Protein AF-A0A9P7VGX5-F1 (afdb_monomer_lite)

Structure (mmCIF, N/CA/C/O backbone):
data_AF-A0A9P7VGX5-F1
#
_entry.id   AF-A0A9P7VGX5-F1
#
loop_
_atom_site.group_PDB
_atom_site.id
_atom_site.type_symbol
_atom_site.label_atom_id
_atom_site.label_alt_id
_atom_site.label_comp_id
_atom_site.label_asym_id
_atom_site.label_entity_id
_atom_site.label_seq_id
_atom_site.pdbx_PDB_ins_code
_atom_site.Cartn_x
_atom_site.Cartn_y
_atom_site.Cartn_z
_atom_site.occupancy
_atom_site.B_iso_or_equiv
_atom_site.auth_seq_id
_atom_site.auth_comp_id
_atom_site.auth_asym_id
_atom_site.auth_atom_id
_atom_site.pdbx_PDB_model_num
ATOM 1 N N . PHE A 1 1 ? -9.361 -9.106 3.994 1.00 60.22 1 PHE A N 1
ATOM 2 C CA . PHE A 1 1 ? -9.469 -7.637 4.019 1.00 60.22 1 PHE A CA 1
ATOM 3 C C . PHE A 1 1 ? -10.408 -7.142 2.928 1.00 60.22 1 PHE A C 1
ATOM 5 O O . PHE A 1 1 ? -11.453 -6.604 3.256 1.00 60.22 1 PHE A O 1
ATOM 12 N N . GLU A 1 2 ? -10.109 -7.389 1.648 1.00 64.38 2 GLU A N 1
ATOM 13 C CA . GLU A 1 2 ? -10.937 -6.910 0.521 1.00 64.38 2 GLU A CA 1
ATOM 14 C C . GLU A 1 2 ? -12.386 -7.432 0.555 1.00 64.38 2 GLU A C 1
ATOM 16 O O . GLU A 1 2 ? -13.328 -6.694 0.273 1.00 64.38 2 GLU A O 1
ATOM 21 N N . THR A 1 3 ? -12.577 -8.675 1.003 1.00 71.38 3 THR A N 1
ATOM 22 C CA . THR A 1 3 ? -13.890 -9.318 1.188 1.00 71.38 3 THR A CA 1
ATOM 23 C C . THR A 1 3 ? -14.429 -9.221 2.617 1.00 71.38 3 THR A C 1
ATOM 25 O O . THR A 1 3 ? -15.503 -9.736 2.913 1.00 71.38 3 THR A O 1
ATOM 28 N N . THR A 1 4 ? -13.690 -8.586 3.530 1.00 70.25 4 THR A N 1
ATOM 29 C CA . THR A 1 4 ? -14.092 -8.480 4.934 1.00 70.25 4 THR A CA 1
ATOM 30 C C . THR A 1 4 ? -15.170 -7.406 5.064 1.00 70.25 4 THR A C 1
ATOM 32 O O . THR A 1 4 ? -14.957 -6.267 4.643 1.00 70.25 4 THR A O 1
ATOM 35 N N . GLN A 1 5 ? -16.320 -7.777 5.631 1.00 66.94 5 GLN A N 1
ATOM 36 C CA . GLN A 1 5 ? -17.345 -6.829 6.061 1.00 66.94 5 GLN A CA 1
ATOM 37 C C . GLN A 1 5 ? -16.981 -6.317 7.455 1.00 66.94 5 GLN A C 1
ATOM 39 O O . GLN A 1 5 ? -16.717 -7.110 8.363 1.00 66.94 5 GLN A O 1
ATOM 44 N N . PHE A 1 6 ? -16.914 -4.997 7.586 1.00 70.62 6 PHE A N 1
ATOM 45 C CA . PHE A 1 6 ? -16.748 -4.310 8.861 1.00 70.62 6 PHE A CA 1
ATOM 46 C C . PHE A 1 6 ? -18.130 -3.864 9.344 1.00 70.62 6 PHE A C 1
ATOM 48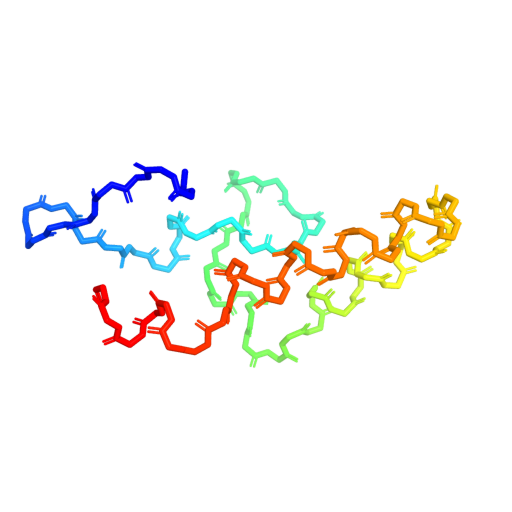 O O . PHE A 1 6 ? -19.019 -3.607 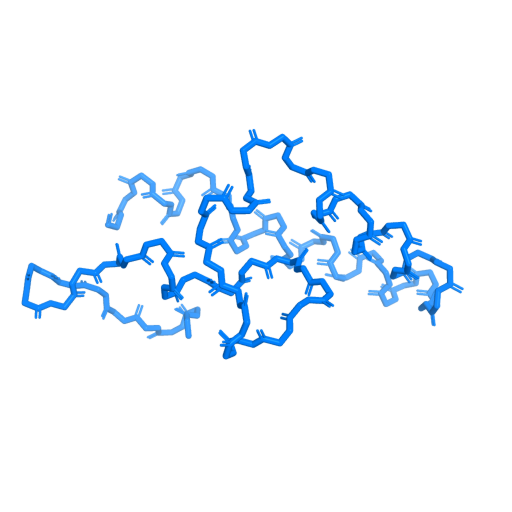8.535 1.00 70.62 6 PHE A O 1
ATOM 55 N N . SER A 1 7 ? -18.322 -3.843 10.655 1.00 72.88 7 SER A N 1
ATOM 56 C CA . SER A 1 7 ? -19.576 -3.467 11.316 1.00 72.88 7 SER A CA 1
ATOM 57 C C . SER A 1 7 ? -19.257 -2.752 12.624 1.00 72.88 7 SER A C 1
ATOM 59 O O . SER A 1 7 ? -18.119 -2.798 13.084 1.00 72.88 7 SER A O 1
ATOM 61 N N . GLU A 1 8 ? -20.246 -2.156 13.288 1.00 71.50 8 GLU A N 1
ATOM 62 C CA . GLU A 1 8 ? -20.041 -1.580 14.629 1.00 71.50 8 GLU A CA 1
ATOM 63 C C . GLU A 1 8 ? -19.512 -2.617 15.636 1.00 71.50 8 GLU A C 1
ATOM 65 O O . GLU A 1 8 ? -18.668 -2.313 16.474 1.00 71.50 8 GLU A O 1
ATOM 70 N N . SER A 1 9 ? -19.939 -3.876 15.501 1.00 79.81 9 SER A N 1
ATOM 71 C CA . SER A 1 9 ? -19.448 -5.005 16.301 1.00 79.81 9 SER A CA 1
ATOM 72 C C . SER A 1 9 ? -18.064 -5.521 15.883 1.00 79.81 9 SER A C 1
ATOM 74 O O . SER A 1 9 ? -17.443 -6.288 16.620 1.00 79.81 9 SER A O 1
ATOM 76 N N . LYS A 1 10 ? -17.566 -5.121 14.707 1.00 73.31 10 LYS A N 1
ATOM 77 C CA . LYS A 1 10 ? -16.253 -5.493 14.170 1.00 73.31 10 LYS A CA 1
ATOM 78 C C . LYS A 1 10 ? -15.677 -4.328 13.355 1.00 73.31 10 LYS A C 1
ATOM 80 O O . LYS A 1 10 ? -15.625 -4.408 12.119 1.00 73.31 10 LYS A O 1
ATOM 85 N N . PRO A 1 11 ? -15.282 -3.236 14.031 1.00 76.50 11 PRO A N 1
ATOM 86 C CA . PRO A 1 11 ? -14.852 -2.029 13.349 1.00 76.50 11 PRO A CA 1
ATOM 87 C C . PRO A 1 11 ? -13.544 -2.276 12.601 1.00 76.50 11 PRO A C 1
ATOM 89 O O . PRO A 1 11 ? -12.706 -3.091 13.008 1.00 76.50 11 PRO A O 1
ATOM 92 N N . LEU A 1 12 ? -13.349 -1.547 11.503 1.00 74.12 12 LEU A N 1
ATOM 93 C CA . LEU A 1 12 ? -12.051 -1.478 10.852 1.00 74.12 12 LEU A CA 1
ATOM 94 C C . LEU A 1 12 ? -11.081 -0.747 11.784 1.00 74.12 12 LEU A C 1
ATOM 96 O O . LEU A 1 12 ? -11.191 0.458 11.991 1.00 74.12 12 LEU A O 1
ATOM 100 N N . THR A 1 13 ? -10.121 -1.473 12.351 1.00 77.75 13 THR A N 1
ATOM 101 C CA . THR A 1 13 ? -9.044 -0.854 13.125 1.00 77.75 13 THR A CA 1
ATOM 102 C C . THR A 1 13 ? -7.865 -0.534 12.209 1.00 77.75 13 THR A C 1
ATOM 104 O O . THR A 1 13 ? -7.613 -1.277 11.254 1.00 77.75 13 THR A O 1
ATOM 107 N N . PRO A 1 14 ? -7.076 0.513 12.501 1.00 71.75 14 PRO A N 1
ATOM 108 C CA . PRO A 1 14 ? -5.895 0.820 11.701 1.00 71.75 14 PRO A CA 1
ATOM 109 C C . PRO A 1 14 ? -4.864 -0.319 11.660 1.00 71.75 14 PRO A C 1
ATOM 111 O O . PRO A 1 14 ? -4.166 -0.476 10.664 1.00 71.75 14 PRO A O 1
ATOM 114 N N . SER A 1 15 ? -4.797 -1.155 12.701 1.00 73.75 15 SER A N 1
ATOM 115 C CA . SER A 1 15 ? -3.966 -2.370 12.725 1.00 73.75 15 SER A CA 1
ATOM 116 C C . SER A 1 15 ? -4.544 -3.524 11.895 1.00 73.75 15 SER A C 1
ATOM 118 O O . SER A 1 15 ? -3.819 -4.445 11.535 1.00 73.75 15 SER A O 1
ATOM 120 N N . GLY A 1 16 ? -5.845 -3.498 11.596 1.00 73.25 16 GLY A N 1
ATOM 121 C CA . GLY A 1 16 ? -6.516 -4.472 10.732 1.00 73.25 16 GLY A CA 1
ATOM 122 C C . GLY A 1 16 ? -6.344 -4.188 9.238 1.00 73.25 16 GLY A C 1
ATOM 123 O O . GLY A 1 16 ? -6.733 -5.014 8.411 1.00 73.25 16 GLY A O 1
ATOM 124 N N . VAL A 1 17 ? -5.767 -3.036 8.890 1.00 79.00 17 VAL A N 1
ATOM 125 C CA . VAL A 1 17 ? -5.441 -2.644 7.521 1.00 79.00 17 VAL A CA 1
ATOM 126 C C . VAL A 1 17 ? -4.122 -3.294 7.076 1.00 79.00 17 VAL A C 1
ATOM 128 O O . VAL A 1 17 ? -3.110 -3.152 7.763 1.00 79.00 17 VAL A O 1
ATOM 131 N N . PRO A 1 18 ? -4.074 -3.942 5.897 1.00 80.12 18 PRO A N 1
ATOM 132 C CA . PRO A 1 18 ? -2.854 -4.505 5.330 1.00 80.12 18 PRO A CA 1
ATOM 133 C C . PRO A 1 18 ? -2.028 -3.410 4.644 1.00 80.12 18 PRO A C 1
ATOM 135 O O . PRO A 1 18 ? -1.964 -3.338 3.416 1.00 80.12 18 PRO A O 1
ATOM 138 N N . TRP A 1 19 ? -1.435 -2.520 5.437 1.00 87.38 19 TRP A N 1
ATOM 139 C CA . TRP A 1 19 ? -0.608 -1.436 4.917 1.00 87.38 19 TRP A CA 1
ATOM 140 C C . TRP A 1 19 ? 0.553 -1.978 4.070 1.00 87.38 19 TRP A C 1
ATOM 142 O O . TRP A 1 19 ? 1.145 -2.998 4.433 1.00 87.38 19 TRP A O 1
ATOM 152 N N . PRO A 1 20 ? 0.903 -1.317 2.951 1.00 91.12 20 PRO A N 1
ATOM 153 C CA . PRO A 1 20 ? 1.983 -1.756 2.077 1.00 91.12 20 PRO A CA 1
ATOM 154 C C . PRO A 1 20 ? 3.336 -1.438 2.725 1.00 91.12 20 PRO A C 1
ATOM 156 O O . PRO A 1 20 ? 3.991 -0.472 2.364 1.00 91.12 20 PRO A O 1
ATOM 159 N N . VAL A 1 21 ? 3.742 -2.220 3.722 1.00 92.12 21 VAL A N 1
ATOM 160 C CA . VAL A 1 21 ? 4.995 -2.039 4.467 1.00 92.12 21 VAL A CA 1
ATOM 161 C C . VAL A 1 21 ? 5.829 -3.313 4.447 1.00 92.12 21 VAL A C 1
ATOM 163 O O . VAL A 1 21 ? 5.311 -4.423 4.356 1.00 92.12 2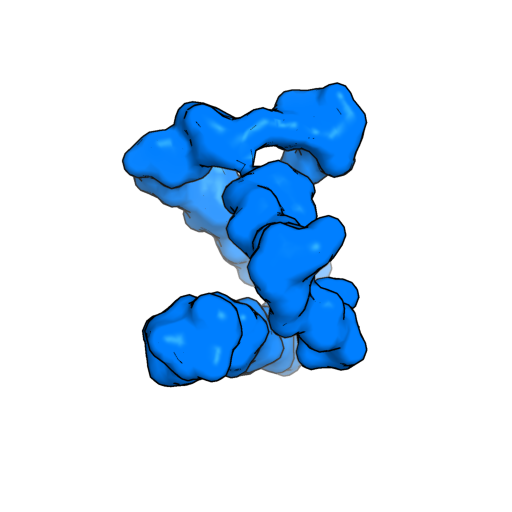1 VAL A O 1
ATOM 166 N N . LEU A 1 22 ? 7.146 -3.168 4.585 1.00 91.44 22 LEU A N 1
ATOM 167 C CA . LEU A 1 22 ? 8.087 -4.293 4.697 1.00 91.44 22 LEU A CA 1
ATOM 168 C C . LEU A 1 22 ? 8.287 -4.737 6.158 1.00 91.44 22 LEU A C 1
ATOM 170 O O . LEU A 1 22 ? 9.381 -5.137 6.551 1.00 91.44 22 LEU A O 1
ATOM 174 N N . ILE A 1 23 ? 7.240 -4.629 6.978 1.00 89.50 23 ILE A N 1
ATOM 175 C CA . ILE A 1 23 ? 7.256 -4.986 8.400 1.00 89.50 23 ILE A CA 1
ATOM 176 C C . ILE A 1 23 ? 6.264 -6.123 8.618 1.00 89.50 23 ILE A C 1
ATOM 178 O O . ILE A 1 23 ? 5.117 -6.054 8.183 1.00 89.50 23 ILE A O 1
ATOM 182 N N . GLY A 1 24 ? 6.711 -7.182 9.293 1.00 84.12 24 GLY A N 1
ATOM 183 C CA . GLY A 1 24 ? 5.839 -8.300 9.641 1.00 84.12 24 GLY A CA 1
ATOM 184 C C . GLY A 1 24 ? 4.700 -7.860 10.578 1.00 84.12 24 GLY A C 1
ATOM 185 O O . GLY A 1 24 ? 4.942 -7.022 11.450 1.00 84.12 24 GLY A O 1
ATOM 186 N N . PRO A 1 25 ? 3.497 -8.459 10.484 1.00 80.38 25 PRO A N 1
ATOM 187 C CA . PRO A 1 25 ? 2.323 -8.036 11.258 1.00 80.38 25 PRO A CA 1
ATOM 188 C C . PRO A 1 25 ? 2.558 -7.969 12.774 1.00 80.38 25 PRO A C 1
ATOM 190 O O . PRO A 1 25 ? 2.067 -7.063 13.431 1.00 80.38 25 PRO A O 1
ATOM 193 N N . ASN A 1 26 ? 3.378 -8.872 13.322 1.00 83.62 26 ASN A N 1
ATOM 194 C CA . ASN A 1 26 ? 3.680 -8.932 14.759 1.00 83.62 26 ASN A CA 1
ATOM 195 C C . ASN A 1 26 ? 4.538 -7.761 15.272 1.00 83.62 26 ASN A C 1
ATOM 197 O O . ASN A 1 26 ? 4.662 -7.582 16.478 1.00 83.62 26 ASN A O 1
ATOM 201 N N . ARG A 1 27 ? 5.194 -7.014 14.376 1.00 85.62 27 ARG A N 1
ATOM 202 C CA . ARG A 1 27 ? 6.055 -5.867 14.715 1.00 85.62 27 ARG A CA 1
ATOM 203 C C . ARG A 1 27 ? 5.477 -4.538 14.245 1.00 85.62 27 ARG A C 1
ATOM 205 O O . ARG A 1 27 ? 6.016 -3.491 14.584 1.00 85.62 27 ARG A O 1
ATOM 212 N N . PHE A 1 28 ? 4.426 -4.586 13.438 1.00 87.00 28 PHE A N 1
ATOM 213 C CA . PHE A 1 28 ? 3.794 -3.410 12.879 1.00 87.00 28 PHE A CA 1
ATOM 214 C C . PHE A 1 28 ? 2.797 -2.814 13.880 1.00 87.00 28 PHE A C 1
ATOM 216 O O . PHE A 1 28 ? 1.964 -3.525 14.438 1.00 87.00 28 PHE A O 1
ATOM 223 N N . TYR A 1 29 ? 2.846 -1.497 14.065 1.00 86.88 29 TYR A N 1
ATOM 224 C CA . TYR A 1 29 ? 1.778 -0.729 14.703 1.00 86.88 29 TYR A CA 1
ATOM 225 C C . TYR A 1 29 ? 1.492 0.521 13.868 1.00 86.88 29 TYR A C 1
ATOM 227 O O . TYR A 1 29 ? 2.391 1.057 13.223 1.00 86.88 29 TYR A O 1
ATOM 235 N N . VAL A 1 30 ? 0.242 0.997 13.878 1.00 84.62 30 VAL A N 1
ATOM 236 C CA . VAL A 1 30 ? -0.206 2.088 12.989 1.00 84.62 30 VAL A CA 1
ATOM 237 C C . VAL A 1 30 ? 0.616 3.373 13.131 1.00 84.62 30 VAL A C 1
ATOM 239 O O . VAL A 1 30 ? 0.884 4.027 12.132 1.00 84.62 30 VAL A O 1
ATOM 242 N N . GLY A 1 31 ? 1.080 3.708 14.337 1.00 86.81 31 GLY A N 1
ATOM 243 C CA . GLY A 1 31 ? 1.920 4.889 14.573 1.00 86.81 31 GLY A CA 1
ATOM 244 C C . GLY A 1 31 ? 3.267 4.861 13.840 1.00 86.81 31 GLY A C 1
ATOM 245 O O . GLY A 1 31 ? 3.921 5.884 13.730 1.00 86.81 31 GLY A O 1
ATOM 246 N N . MET A 1 32 ? 3.684 3.725 13.271 1.00 87.38 32 MET A N 1
ATOM 247 C CA . MET A 1 32 ? 4.846 3.688 12.378 1.00 87.38 32 MET A CA 1
ATOM 248 C C . MET A 1 32 ? 4.582 4.332 10.999 1.00 87.38 32 MET A C 1
ATOM 250 O O . MET A 1 32 ? 5.510 4.443 10.203 1.00 87.38 32 MET A O 1
ATOM 254 N N . LEU A 1 33 ? 3.337 4.713 10.682 1.00 85.00 33 LEU A N 1
ATOM 255 C CA . LEU A 1 33 ? 2.932 5.307 9.398 1.00 85.00 33 LEU A CA 1
ATOM 256 C C . LEU A 1 33 ? 2.761 6.831 9.432 1.00 85.00 33 LEU A C 1
ATOM 258 O O . LEU A 1 33 ? 2.179 7.381 8.502 1.00 85.00 33 LEU A O 1
ATOM 262 N N . GLU A 1 34 ? 3.251 7.517 10.466 1.00 83.50 34 GLU A N 1
ATOM 263 C CA . GLU A 1 34 ? 3.086 8.974 10.611 1.00 83.50 34 GLU A CA 1
ATOM 264 C C . GLU A 1 34 ? 3.565 9.774 9.387 1.00 83.50 34 GLU A C 1
ATOM 266 O O . GLU A 1 34 ? 2.914 10.741 8.994 1.00 83.50 34 GLU A O 1
ATOM 271 N N . ASP A 1 35 ? 4.662 9.352 8.754 1.00 87.75 35 ASP A N 1
ATOM 272 C CA . ASP A 1 35 ? 5.311 10.068 7.649 1.00 87.75 35 ASP A CA 1
ATOM 273 C C . ASP A 1 35 ? 5.215 9.356 6.288 1.00 87.75 35 ASP A C 1
ATOM 275 O O . ASP A 1 35 ? 5.788 9.825 5.310 1.00 87.75 35 ASP A O 1
ATOM 279 N N . TRP A 1 36 ? 4.514 8.219 6.214 1.00 88.56 36 TRP A N 1
ATOM 280 C CA . TRP A 1 36 ? 4.417 7.352 5.028 1.00 88.56 36 TRP A CA 1
ATOM 281 C C . TRP A 1 36 ? 5.738 6.761 4.500 1.00 88.56 36 TRP A C 1
ATOM 283 O O . TRP A 1 36 ? 5.704 5.950 3.569 1.00 88.56 36 TRP A O 1
ATOM 293 N N . THR A 1 37 ? 6.885 7.024 5.135 1.00 93.06 37 THR A N 1
ATOM 294 C CA . THR A 1 37 ? 8.213 6.581 4.675 1.00 93.06 37 THR A CA 1
ATOM 295 C C . THR A 1 37 ? 8.293 5.059 4.516 1.00 93.06 37 THR A C 1
ATOM 297 O O . THR A 1 37 ? 8.991 4.538 3.642 1.00 93.06 37 THR A O 1
ATOM 300 N N . LEU A 1 38 ? 7.580 4.302 5.354 1.00 92.50 38 LEU A N 1
ATOM 301 C CA . LEU A 1 38 ? 7.531 2.841 5.250 1.00 92.50 38 LEU A CA 1
ATOM 302 C C . LEU A 1 38 ? 6.801 2.348 3.997 1.00 92.50 38 LEU A C 1
ATOM 304 O O . LEU A 1 38 ? 7.215 1.338 3.420 1.00 92.50 38 LEU A O 1
ATOM 308 N N . ALA A 1 39 ? 5.745 3.049 3.583 1.00 92.19 39 ALA A N 1
ATOM 309 C CA . ALA A 1 39 ? 5.017 2.739 2.361 1.00 92.19 39 ALA A CA 1
ATOM 310 C C . ALA A 1 39 ? 5.862 3.077 1.128 1.00 92.19 39 ALA A C 1
ATOM 312 O O . ALA A 1 39 ? 5.970 2.266 0.206 1.00 92.19 39 ALA A O 1
ATOM 313 N N . ASP A 1 40 ? 6.556 4.212 1.150 1.00 94.31 40 ASP A N 1
ATOM 314 C CA . ASP A 1 40 ? 7.461 4.598 0.066 1.00 94.31 40 ASP A CA 1
ATOM 315 C C . ASP A 1 40 ? 8.593 3.582 -0.116 1.00 94.31 40 ASP A C 1
ATOM 317 O O . ASP A 1 40 ? 8.829 3.101 -1.228 1.00 94.31 40 ASP A O 1
ATOM 321 N N . LYS A 1 41 ? 9.229 3.151 0.983 1.00 95.69 41 LYS A N 1
ATOM 322 C CA . LYS A 1 41 ? 10.259 2.096 0.966 1.00 95.69 41 LYS A CA 1
ATOM 323 C C . LYS A 1 41 ? 9.738 0.779 0.395 1.00 95.69 41 LYS A C 1
ATOM 325 O O . LYS A 1 41 ? 10.467 0.081 -0.315 1.00 95.69 41 LYS A O 1
ATOM 330 N N . PHE A 1 42 ? 8.488 0.423 0.690 1.00 95.75 42 PHE A N 1
ATOM 331 C CA . PHE A 1 42 ? 7.856 -0.758 0.111 1.00 95.75 42 PHE A CA 1
ATOM 332 C C . PHE A 1 42 ? 7.743 -0.637 -1.411 1.00 95.75 42 PHE A C 1
ATOM 334 O O . PHE A 1 42 ? 8.181 -1.547 -2.118 1.00 95.75 42 PHE A O 1
ATOM 341 N N . PHE A 1 43 ? 7.222 0.479 -1.932 1.00 95.69 43 PHE A N 1
ATOM 342 C CA . PHE A 1 43 ? 7.060 0.659 -3.379 1.00 95.69 43 PHE A CA 1
ATOM 343 C C . PHE A 1 43 ? 8.394 0.820 -4.110 1.00 95.69 43 PHE A C 1
ATOM 345 O O . PHE A 1 43 ? 8.554 0.273 -5.202 1.00 95.69 43 PHE A O 1
ATOM 352 N N . GLU A 1 44 ? 9.382 1.475 -3.501 1.00 97.06 44 GLU A N 1
ATOM 353 C CA . GLU A 1 44 ? 10.746 1.551 -4.029 1.00 97.06 44 GLU A CA 1
ATOM 354 C C . GLU A 1 44 ? 11.362 0.152 -4.162 1.00 97.06 44 GLU A C 1
ATOM 356 O O . GLU A 1 44 ? 11.893 -0.210 -5.220 1.00 97.06 44 GLU A O 1
ATOM 361 N N . ARG A 1 45 ? 11.248 -0.676 -3.114 1.00 97.31 45 ARG A N 1
ATOM 362 C CA . ARG A 1 45 ? 11.719 -2.063 -3.155 1.00 97.31 45 ARG A CA 1
ATOM 363 C C . ARG A 1 45 ? 10.941 -2.870 -4.185 1.00 97.31 45 ARG A C 1
ATOM 365 O O . ARG A 1 45 ? 11.568 -3.568 -4.979 1.00 97.31 45 ARG A O 1
ATOM 372 N N 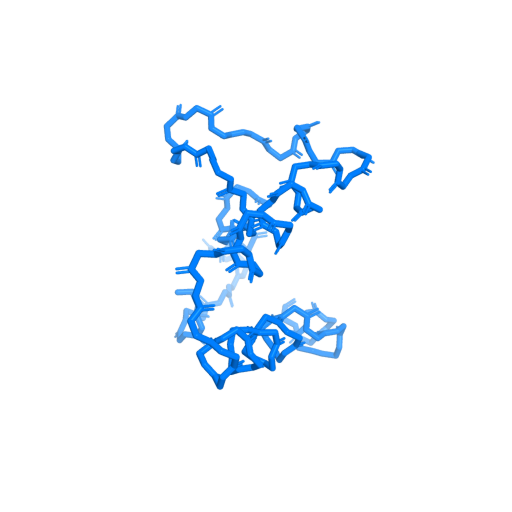. ALA A 1 46 ? 9.615 -2.767 -4.219 1.00 96.62 46 ALA A N 1
ATOM 373 C CA . ALA A 1 46 ? 8.777 -3.492 -5.169 1.00 96.62 46 ALA A CA 1
ATOM 374 C C . ALA A 1 46 ? 9.149 -3.157 -6.621 1.00 96.62 46 ALA A C 1
ATOM 376 O O . ALA A 1 46 ? 9.352 -4.071 -7.419 1.00 96.62 46 ALA A O 1
ATOM 377 N N . ARG A 1 47 ? 9.356 -1.873 -6.941 1.00 96.88 47 ARG A N 1
ATOM 378 C CA . ARG A 1 47 ? 9.767 -1.409 -8.276 1.00 96.88 47 ARG A CA 1
ATOM 379 C C . ARG A 1 47 ? 11.074 -2.039 -8.753 1.00 96.88 47 ARG A C 1
ATOM 381 O O . ARG A 1 47 ? 11.219 -2.311 -9.938 1.00 96.88 47 ARG A O 1
ATOM 388 N N . ARG A 1 48 ? 12.029 -2.251 -7.844 1.00 97.44 48 ARG A N 1
ATOM 389 C CA . ARG A 1 48 ? 13.332 -2.869 -8.154 1.00 97.44 48 ARG A CA 1
ATOM 390 C C . ARG A 1 48 ? 13.283 -4.394 -8.243 1.00 97.44 48 ARG A C 1
ATOM 392 O O . ARG A 1 48 ? 14.229 -4.994 -8.737 1.00 97.44 48 ARG A O 1
ATOM 399 N N . SER A 1 49 ? 12.232 -5.015 -7.713 1.00 97.19 49 SER A N 1
ATOM 400 C CA . SER A 1 49 ? 12.194 -6.466 -7.470 1.00 97.19 49 SER A CA 1
ATOM 401 C C . SER A 1 49 ? 11.183 -7.203 -8.332 1.00 97.19 49 SER A C 1
ATOM 403 O O . SER A 1 49 ? 11.258 -8.421 -8.449 1.00 97.19 49 SER A O 1
ATOM 405 N N . LEU A 1 50 ? 10.214 -6.479 -8.886 1.00 96.62 50 LEU A N 1
ATOM 406 C CA . LEU A 1 50 ? 9.157 -7.028 -9.716 1.00 96.62 50 LEU A CA 1
ATOM 407 C C . LEU A 1 50 ? 9.391 -6.655 -11.184 1.00 96.62 50 LEU A C 1
ATOM 409 O O . LEU A 1 50 ? 9.849 -5.545 -11.467 1.00 96.62 50 LEU A O 1
ATOM 413 N N . PRO A 1 51 ? 9.010 -7.531 -12.128 1.00 98.06 51 PRO A N 1
ATOM 414 C CA . PRO A 1 51 ? 8.835 -7.142 -13.520 1.00 98.06 51 PRO A CA 1
ATOM 415 C C . PRO A 1 51 ? 7.871 -5.957 -13.651 1.00 98.06 51 PRO A C 1
ATOM 417 O O . PRO A 1 51 ? 6.965 -5.789 -12.830 1.00 98.06 51 PRO A O 1
ATOM 420 N N . PHE A 1 52 ? 8.031 -5.162 -14.710 1.00 96.69 52 PHE A N 1
ATOM 421 C CA . PHE A 1 52 ? 7.256 -3.934 -14.911 1.00 96.69 52 PHE A CA 1
ATOM 422 C C . PHE A 1 52 ? 5.736 -4.153 -14.843 1.00 96.69 52 PHE A C 1
ATOM 424 O O . PHE A 1 52 ? 5.055 -3.424 -14.122 1.00 96.69 52 PHE A O 1
ATOM 431 N N . ASP A 1 53 ? 5.207 -5.175 -15.522 1.00 97.69 53 ASP A N 1
ATOM 432 C CA . ASP A 1 53 ? 3.768 -5.465 -15.502 1.00 97.69 53 ASP A CA 1
ATOM 433 C C . ASP A 1 53 ? 3.273 -5.856 -14.105 1.00 97.69 53 ASP A C 1
ATOM 435 O O . ASP A 1 53 ? 2.253 -5.347 -13.648 1.00 97.69 53 ASP A O 1
ATOM 439 N N . ALA A 1 54 ? 4.039 -6.668 -13.371 1.00 97.31 54 ALA A N 1
ATOM 440 C CA . ALA A 1 54 ? 3.696 -7.050 -12.002 1.00 97.31 54 ALA A CA 1
ATOM 441 C C . ALA A 1 54 ? 3.718 -5.844 -11.046 1.00 97.31 54 ALA A C 1
ATOM 443 O O . ALA A 1 54 ? 2.857 -5.720 -10.173 1.00 97.31 54 ALA A O 1
ATOM 444 N N . TYR A 1 55 ? 4.672 -4.925 -11.222 1.00 97.31 55 TYR A N 1
ATOM 445 C CA . TYR A 1 55 ? 4.712 -3.677 -10.462 1.00 97.31 55 TYR A CA 1
ATOM 446 C C . TYR A 1 55 ? 3.528 -2.760 -10.803 1.00 97.31 55 TYR A C 1
ATOM 448 O O . TYR A 1 55 ? 2.900 -2.199 -9.903 1.00 97.31 55 TYR A O 1
ATOM 456 N N . ARG A 1 56 ? 3.177 -2.630 -12.088 1.00 97.12 56 ARG A N 1
ATOM 457 C CA . ARG A 1 56 ? 2.007 -1.855 -12.528 1.00 97.12 56 ARG A CA 1
ATOM 458 C C . ARG A 1 56 ? 0.720 -2.406 -11.913 1.00 97.12 56 ARG A C 1
ATOM 460 O O . ARG A 1 56 ? -0.094 -1.634 -11.401 1.00 97.12 56 ARG A O 1
ATOM 467 N N . ASP A 1 57 ? 0.558 -3.723 -11.927 1.00 96.50 57 ASP A N 1
ATOM 468 C CA . ASP A 1 57 ? -0.616 -4.390 -11.372 1.00 96.50 57 ASP A CA 1
ATOM 469 C C . ASP A 1 57 ? -0.699 -4.214 -9.850 1.00 96.50 57 ASP A C 1
ATOM 471 O O . ASP A 1 57 ? -1.780 -3.932 -9.326 1.00 96.50 57 ASP A O 1
ATOM 475 N N . LEU A 1 58 ? 0.436 -4.289 -9.143 1.00 94.81 58 LEU A N 1
ATOM 476 C CA . LEU A 1 58 ? 0.523 -3.979 -7.714 1.00 94.81 58 LEU A CA 1
ATOM 477 C C . LEU A 1 58 ? 0.022 -2.558 -7.422 1.00 94.81 58 LEU A C 1
ATOM 479 O O . LEU A 1 58 ? -0.856 -2.390 -6.579 1.00 94.81 58 LEU A O 1
ATOM 483 N N . ILE A 1 59 ? 0.520 -1.549 -8.145 1.00 94.50 59 ILE A N 1
ATOM 484 C CA . ILE A 1 59 ? 0.101 -0.150 -7.962 1.00 94.50 59 ILE A CA 1
ATOM 485 C C . ILE A 1 59 ? -1.401 0.018 -8.209 1.00 94.50 59 ILE A C 1
ATOM 487 O O . ILE A 1 59 ? -2.082 0.697 -7.438 1.00 94.50 59 ILE A O 1
ATOM 491 N N . SER A 1 60 ? -1.929 -0.604 -9.266 1.00 93.06 60 SER A N 1
ATOM 492 C CA . SER A 1 60 ? -3.357 -0.550 -9.591 1.00 93.06 60 SER A CA 1
ATOM 493 C C . SER A 1 60 ? -4.212 -1.129 -8.460 1.00 93.06 60 SER A C 1
ATOM 495 O O . SER A 1 60 ? -5.142 -0.474 -7.983 1.00 93.06 60 SER A O 1
ATOM 497 N N . ARG A 1 61 ? -3.844 -2.313 -7.954 1.00 90.00 61 ARG A N 1
ATOM 498 C CA . ARG A 1 61 ? -4.536 -2.956 -6.829 1.00 90.00 61 ARG A CA 1
ATOM 499 C C . ARG A 1 61 ? -4.437 -2.129 -5.557 1.00 90.00 61 ARG A C 1
ATOM 501 O O . ARG A 1 61 ? -5.463 -1.884 -4.938 1.00 90.00 61 ARG A O 1
ATOM 508 N N . THR A 1 62 ? -3.257 -1.623 -5.193 1.00 90.06 62 THR A N 1
ATOM 509 C CA . THR A 1 62 ? -3.117 -0.750 -4.018 1.00 90.06 62 THR A CA 1
ATOM 510 C C . THR A 1 62 ? -4.024 0.475 -4.140 1.00 90.06 62 THR A C 1
ATOM 512 O O . THR A 1 62 ? -4.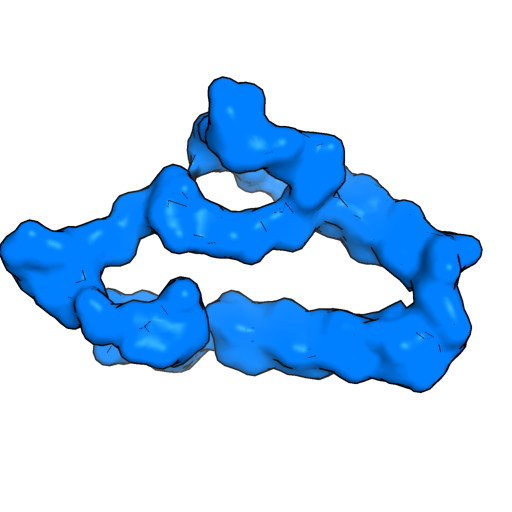778 0.761 -3.217 1.00 90.06 62 THR A O 1
ATOM 515 N N . ARG A 1 63 ? -4.033 1.172 -5.282 1.00 87.62 63 ARG A N 1
ATOM 516 C CA . ARG A 1 63 ? -4.903 2.346 -5.477 1.00 87.62 63 ARG A CA 1
ATOM 517 C C . ARG A 1 63 ? -6.384 2.009 -5.324 1.00 87.62 63 ARG A C 1
ATOM 519 O O . ARG A 1 63 ? -7.117 2.790 -4.731 1.00 87.62 63 ARG A O 1
ATOM 526 N N . GLN A 1 64 ? -6.820 0.857 -5.830 1.00 84.88 64 GLN A N 1
ATOM 527 C CA . GLN A 1 64 ? -8.199 0.392 -5.664 1.00 84.88 64 GLN A CA 1
ATOM 528 C C . GLN A 1 64 ? -8.508 0.006 -4.216 1.00 84.88 64 GLN A C 1
ATOM 530 O O . GLN A 1 64 ? -9.582 0.326 -3.710 1.00 84.88 64 GLN A O 1
ATOM 535 N N . THR A 1 65 ? -7.591 -0.685 -3.543 1.00 82.62 65 THR A N 1
ATOM 536 C CA . THR A 1 65 ? -7.774 -1.142 -2.164 1.00 82.62 65 THR A CA 1
ATOM 537 C C . THR A 1 65 ? -7.795 0.025 -1.192 1.00 82.62 65 THR A C 1
ATOM 539 O O . THR A 1 65 ? -8.579 -0.025 -0.255 1.00 82.62 65 THR A O 1
ATOM 542 N N . PHE A 1 66 ? -7.028 1.087 -1.446 1.00 80.50 66 PHE A N 1
ATOM 543 C CA . PHE A 1 66 ? -6.921 2.289 -0.610 1.00 80.50 66 PHE A CA 1
ATOM 544 C C . PHE A 1 66 ? -7.64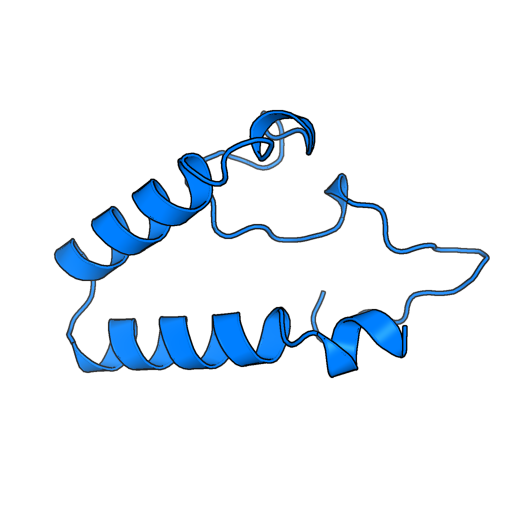8 3.516 -1.196 1.00 80.50 66 PHE A C 1
ATOM 546 O O . PHE A 1 66 ? -7.361 4.649 -0.816 1.00 80.50 66 PHE A O 1
ATOM 553 N N . HIS A 1 67 ? -8.587 3.316 -2.131 1.00 79.62 67 HIS A N 1
ATOM 554 C CA . HIS A 1 67 ? -9.331 4.422 -2.740 1.00 79.62 67 HIS A CA 1
ATOM 555 C C . HIS A 1 67 ? -10.181 5.151 -1.682 1.00 79.62 67 HIS A C 1
ATOM 557 O O . HIS A 1 67 ? -10.965 4.478 -1.003 1.00 79.62 67 HIS A O 1
ATOM 563 N N . PRO A 1 68 ? -10.115 6.494 -1.570 1.00 70.62 68 PRO A N 1
ATOM 564 C CA . PRO A 1 68 ? -10.840 7.251 -0.547 1.00 70.62 68 PRO A CA 1
ATOM 565 C C . PRO A 1 68 ? -12.333 6.925 -0.496 1.00 70.62 68 PRO A C 1
ATOM 567 O O . PRO A 1 68 ? -12.878 6.747 0.587 1.00 70.62 68 PRO A O 1
ATOM 570 N N . ASP A 1 69 ? -12.986 6.759 -1.648 1.00 65.69 69 ASP A N 1
ATOM 571 C CA . ASP A 1 69 ? -14.424 6.460 -1.697 1.00 65.69 69 ASP A CA 1
ATOM 572 C C . ASP A 1 69 ? -14.778 5.098 -1.093 1.00 65.69 69 ASP A C 1
ATOM 574 O O . ASP A 1 69 ? -15.809 4.972 -0.442 1.00 65.69 69 ASP A O 1
ATOM 578 N N . ARG A 1 70 ? -13.907 4.086 -1.235 1.00 63.84 70 ARG A N 1
ATOM 579 C CA . ARG A 1 70 ? -14.124 2.764 -0.618 1.00 63.84 70 ARG A CA 1
ATOM 580 C C . ARG A 1 70 ? -13.937 2.779 0.897 1.00 63.84 70 ARG A C 1
ATOM 582 O O . ARG A 1 70 ? -14.411 1.866 1.566 1.00 63.84 70 ARG A O 1
ATOM 589 N N . TRP A 1 71 ? -13.222 3.775 1.411 1.00 64.06 71 TRP A N 1
ATOM 590 C CA . TRP A 1 71 ? -12.915 3.929 2.832 1.00 64.06 71 TRP A CA 1
ATOM 591 C C . TRP A 1 71 ? -13.841 4.920 3.526 1.00 64.06 71 TRP A C 1
ATOM 593 O O . TRP A 1 71 ? -14.082 4.782 4.715 1.00 64.06 71 TRP A O 1
ATOM 603 N N . ARG A 1 72 ? -14.395 5.891 2.793 1.00 56.47 72 ARG A N 1
ATOM 604 C CA . ARG A 1 72 ? -15.438 6.797 3.292 1.00 56.47 72 ARG A CA 1
ATOM 605 C C . ARG A 1 72 ? -16.803 6.123 3.405 1.00 56.47 72 ARG A C 1
ATOM 607 O O . ARG A 1 72 ? -17.645 6.610 4.146 1.00 56.47 72 ARG A O 1
ATOM 614 N N . SER A 1 73 ? -17.041 5.052 2.646 1.00 50.69 73 SER A N 1
ATOM 615 C CA . SER A 1 73 ? -18.328 4.351 2.599 1.00 50.69 73 SER A CA 1
ATOM 616 C C . SER A 1 73 ? -18.410 3.115 3.509 1.00 50.69 73 SER A C 1
ATOM 618 O O . SER A 1 73 ? -19.338 2.324 3.337 1.00 50.69 73 SER A O 1
ATOM 620 N N . ARG A 1 74 ? -17.414 2.865 4.368 1.00 56.75 74 ARG A N 1
ATOM 621 C CA . ARG A 1 74 ? -17.289 1.653 5.194 1.00 56.75 74 ARG A CA 1
ATOM 622 C C . ARG A 1 74 ? -17.133 1.985 6.667 1.00 56.75 74 ARG A C 1
ATOM 624 O O . ARG A 1 74 ? -16.523 3.033 6.958 1.00 56.75 74 ARG A O 1
#

Radius of gyration: 13.62 Å; chains: 1; bounding box: 33×19×32 Å

Foldseek 3Di:
DQPDDADPVRHDDLLNDPQLFPDDSVPDDNVVPPPPVRNVVSLVVCVVVDDPVVSVVVVVVVCVSPPVVVVVVD

pLDDT: mean 83.72, std 11.96, range [50.69, 98.06]

Secondary structure (DSSP, 8-state):
-TTPPPBTTB---GGGS--S-SS-TTT--GGGGTTSHHHHHHHHHHHHHS-HHHHHHHHHHHHHHT-HHHHHT-

Organism: NCBI:txid856835

Sequence (74 aa):
FETTQFSESKPLTPSGVPWPVLIGPNRFYVGMLEDWTLADKFFERARRSLPFDAYRDLISRTRQTFHPDRWRSR